Protein AF-A0A921U8X2-F1 (afdb_monomer_lite)

Radius of gyration: 17.49 Å; chains: 1; bounding box: 63×29×40 Å

Structure (mmCIF, N/CA/C/O backbone):
data_AF-A0A921U8X2-F1
#
_entry.id   AF-A0A921U8X2-F1
#
loop_
_atom_site.group_PDB
_atom_site.id
_atom_site.type_symbol
_atom_site.label_atom_id
_atom_site.label_alt_id
_atom_site.label_comp_id
_atom_site.label_asym_id
_atom_site.label_entity_id
_atom_site.label_seq_id
_atom_site.pdbx_PDB_ins_code
_atom_site.Cartn_x
_atom_site.Cartn_y
_atom_site.Cartn_z
_atom_site.occupancy
_atom_site.B_iso_or_equiv
_atom_site.auth_seq_id
_atom_site.auth_comp_id
_atom_site.auth_asym_id
_atom_site.auth_atom_id
_atom_site.pdbx_PDB_model_num
ATOM 1 N N . MET A 1 1 ? 30.077 11.855 28.465 1.00 39.31 1 MET A N 1
ATOM 2 C CA . MET A 1 1 ? 29.456 12.656 27.390 1.00 39.31 1 MET A CA 1
ATOM 3 C C . MET A 1 1 ? 28.367 11.791 26.770 1.00 39.31 1 MET A C 1
ATOM 5 O O . MET A 1 1 ? 28.690 10.816 26.107 1.00 39.31 1 MET A O 1
ATOM 9 N N . ALA A 1 2 ? 27.105 12.034 27.126 1.00 44.97 2 ALA A N 1
ATOM 10 C CA . ALA A 1 2 ? 25.968 11.259 26.633 1.00 44.97 2 ALA A CA 1
ATOM 11 C C . ALA A 1 2 ? 25.593 11.758 25.230 1.00 44.97 2 ALA A C 1
ATOM 13 O O . ALA A 1 2 ? 25.266 12.931 25.066 1.00 44.97 2 ALA A O 1
ATOM 14 N N . GLY A 1 3 ? 25.687 10.882 24.230 1.00 37.72 3 GLY A N 1
ATOM 15 C CA . GLY A 1 3 ? 25.274 11.144 22.854 1.00 37.72 3 GLY A CA 1
ATOM 16 C C . GLY A 1 3 ? 23.968 10.417 22.557 1.00 37.72 3 GLY A C 1
ATOM 17 O O . GLY A 1 3 ? 23.967 9.205 22.393 1.00 37.72 3 GLY A O 1
ATOM 18 N N . ALA A 1 4 ? 22.885 11.190 22.577 1.00 42.41 4 ALA A N 1
ATOM 19 C CA . ALA A 1 4 ? 21.515 10.927 22.136 1.00 42.41 4 ALA A CA 1
ATOM 20 C C . ALA A 1 4 ? 21.210 9.567 21.469 1.00 42.41 4 ALA A C 1
ATOM 22 O O . ALA A 1 4 ? 21.610 9.296 20.338 1.00 42.41 4 ALA A O 1
ATOM 23 N N . ALA A 1 5 ? 20.361 8.777 22.132 1.00 49.53 5 ALA A N 1
ATOM 24 C CA . ALA A 1 5 ? 19.580 7.725 21.497 1.00 49.53 5 ALA A CA 1
ATOM 25 C C . ALA A 1 5 ? 18.562 8.359 20.533 1.00 49.53 5 ALA A C 1
ATOM 27 O O . ALA A 1 5 ? 17.576 8.961 20.963 1.00 49.53 5 ALA A O 1
ATOM 28 N N . ALA A 1 6 ? 18.796 8.228 19.229 1.00 46.22 6 ALA A N 1
ATOM 29 C CA . ALA A 1 6 ? 17.749 8.432 18.238 1.00 46.22 6 ALA A CA 1
ATOM 30 C C . ALA A 1 6 ? 16.766 7.253 18.336 1.00 46.22 6 ALA A C 1
ATOM 32 O O . ALA A 1 6 ? 17.160 6.095 18.210 1.00 46.22 6 ALA A O 1
ATOM 33 N N . SER A 1 7 ? 15.492 7.533 18.609 1.00 41.56 7 SER A N 1
ATOM 34 C CA . SER A 1 7 ? 14.434 6.514 18.619 1.00 41.56 7 SER A CA 1
ATOM 35 C C . SER A 1 7 ? 14.292 5.885 17.217 1.00 41.56 7 SER A C 1
ATOM 37 O O . SER A 1 7 ? 14.153 6.644 16.258 1.00 41.56 7 SER A O 1
ATOM 39 N N . PRO A 1 8 ? 14.279 4.546 17.048 1.00 45.31 8 PRO A N 1
ATOM 40 C CA . PRO A 1 8 ? 14.355 3.884 15.734 1.00 45.31 8 PRO A CA 1
ATOM 41 C C . PRO A 1 8 ? 13.023 3.849 14.948 1.00 45.31 8 PRO A C 1
ATOM 43 O O . PRO A 1 8 ? 12.811 2.989 14.100 1.00 45.31 8 PRO A O 1
ATOM 46 N N . VAL A 1 9 ? 12.093 4.776 15.192 1.00 51.06 9 VAL A N 1
ATOM 47 C CA . VAL A 1 9 ? 10.708 4.743 14.662 1.00 51.06 9 VAL A CA 1
ATOM 48 C C . VAL A 1 9 ? 10.609 5.356 13.250 1.00 51.06 9 VAL A C 1
ATOM 50 O O . VAL A 1 9 ? 9.725 6.149 12.943 1.00 51.06 9 VAL A O 1
ATOM 53 N N . GLY A 1 10 ? 11.545 5.025 12.365 1.00 50.34 10 GLY A N 1
ATOM 54 C CA . GLY A 1 10 ? 11.510 5.446 10.965 1.00 50.34 10 GLY A CA 1
ATOM 55 C C . GLY A 1 10 ? 12.415 4.554 10.134 1.00 50.34 10 GLY A C 1
ATOM 56 O O . GLY A 1 10 ? 13.632 4.638 10.270 1.00 50.34 10 GLY A O 1
ATOM 57 N N . GLY A 1 11 ? 11.822 3.678 9.319 1.00 59.47 11 GLY A N 1
ATOM 58 C CA . GLY A 1 11 ? 12.550 2.699 8.504 1.00 59.47 11 GLY A CA 1
ATOM 59 C C . GLY A 1 11 ? 12.115 1.244 8.702 1.00 59.47 11 GLY A C 1
ATOM 60 O O . GLY A 1 11 ? 12.676 0.358 8.064 1.00 59.47 11 GLY A O 1
ATOM 61 N N . HIS A 1 12 ? 11.143 0.955 9.573 1.00 84.56 12 HIS A N 1
ATOM 62 C CA . HIS A 1 12 ? 10.716 -0.428 9.808 1.00 84.56 12 HIS A CA 1
ATOM 63 C C . HIS A 1 12 ? 9.853 -0.981 8.669 1.00 84.56 12 HIS A C 1
ATOM 65 O O . HIS A 1 12 ? 9.966 -2.166 8.349 1.00 84.56 12 HIS A O 1
ATOM 71 N N . VAL A 1 13 ? 9.008 -0.153 8.048 1.00 94.94 13 VAL A N 1
ATOM 72 C CA . VAL A 1 13 ? 8.057 -0.627 7.032 1.00 94.94 13 VAL A CA 1
ATOM 73 C C . VAL A 1 13 ? 8.761 -0.834 5.695 1.00 94.94 13 VAL A C 1
ATOM 75 O O . VAL A 1 13 ? 8.585 -1.880 5.070 1.00 94.94 13 VAL A O 1
ATOM 78 N N . VAL A 1 14 ? 9.604 0.114 5.274 1.00 96.31 14 VAL A N 1
ATOM 79 C CA . VAL A 1 14 ? 10.366 0.008 4.020 1.00 96.31 14 VAL A CA 1
ATOM 80 C C . VAL A 1 14 ? 11.316 -1.189 4.053 1.00 96.31 14 VAL A C 1
ATOM 82 O O . VAL A 1 14 ? 11.352 -1.968 3.099 1.00 96.31 14 VAL A O 1
ATOM 85 N N . GLU A 1 15 ? 12.067 -1.374 5.140 1.00 95.44 15 GLU A N 1
ATOM 86 C CA . GLU A 1 15 ? 13.006 -2.497 5.252 1.00 95.44 15 GLU A CA 1
ATOM 87 C C . GLU A 1 15 ? 12.280 -3.846 5.303 1.00 95.44 15 GLU A C 1
ATOM 89 O O . GLU A 1 15 ? 12.663 -4.784 4.599 1.00 95.44 15 GLU A O 1
ATOM 94 N N . ARG A 1 16 ? 11.168 -3.945 6.046 1.00 95.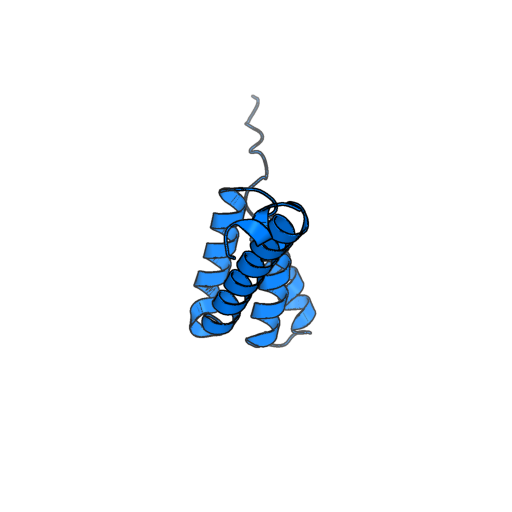56 16 ARG A N 1
ATOM 95 C CA . ARG A 1 16 ? 10.337 -5.158 6.048 1.00 95.56 16 ARG A CA 1
ATOM 96 C C . ARG A 1 16 ? 9.769 -5.457 4.662 1.00 95.56 16 ARG A C 1
ATOM 98 O O . ARG A 1 16 ? 9.799 -6.614 4.243 1.00 95.56 16 ARG A O 1
ATOM 105 N N . PHE A 1 17 ? 9.275 -4.442 3.954 1.00 97.12 17 PHE A N 1
ATOM 106 C CA . PHE A 1 17 ? 8.781 -4.589 2.587 1.00 97.12 17 PHE A CA 1
ATOM 107 C C . PHE A 1 17 ? 9.877 -5.152 1.670 1.00 97.12 17 PHE A C 1
ATOM 109 O O . PHE A 1 17 ? 9.652 -6.141 0.977 1.00 97.12 17 PHE A O 1
ATOM 116 N N . ARG A 1 18 ? 11.093 -4.590 1.720 1.00 95.69 18 ARG A N 1
ATOM 117 C CA . ARG A 1 18 ? 12.240 -5.062 0.923 1.00 95.69 18 ARG A CA 1
ATOM 118 C C . ARG A 1 18 ? 12.626 -6.505 1.242 1.00 95.69 18 ARG A C 1
ATOM 120 O O . ARG A 1 18 ? 12.916 -7.263 0.316 1.00 95.69 18 ARG A O 1
ATOM 127 N N . SER A 1 19 ? 12.621 -6.886 2.521 1.00 95.38 19 SER A N 1
ATOM 128 C CA . SER A 1 19 ? 12.903 -8.262 2.953 1.00 95.38 19 SER A CA 1
ATOM 129 C C . SER A 1 19 ? 11.893 -9.240 2.357 1.00 95.38 19 SER A C 1
ATOM 131 O O . SER A 1 19 ? 12.279 -10.171 1.654 1.00 95.38 19 SER A O 1
ATOM 133 N N . ARG A 1 20 ? 10.594 -8.973 2.542 1.00 96.00 20 ARG A N 1
ATOM 134 C CA . ARG A 1 20 ? 9.516 -9.836 2.036 1.00 96.00 20 ARG A CA 1
ATOM 135 C C . ARG A 1 20 ? 9.491 -9.915 0.516 1.00 96.00 20 ARG A C 1
ATOM 137 O O . ARG A 1 20 ? 9.307 -10.990 -0.039 1.00 96.00 20 ARG A O 1
ATOM 144 N N . LEU A 1 21 ? 9.722 -8.798 -0.170 1.00 96.50 21 LEU A N 1
ATOM 145 C CA . LEU A 1 21 ? 9.747 -8.781 -1.630 1.00 96.50 21 LEU A CA 1
ATOM 146 C C . LEU A 1 21 ? 10.900 -9.628 -2.188 1.00 96.50 21 LEU A C 1
ATOM 148 O O . LEU A 1 21 ? 10.724 -10.324 -3.185 1.00 96.50 21 LEU A O 1
ATOM 152 N N . ARG A 1 22 ? 12.065 -9.608 -1.527 1.00 94.00 22 ARG A N 1
ATOM 153 C CA . ARG A 1 22 ? 13.211 -10.456 -1.883 1.00 94.00 22 ARG A CA 1
ATOM 154 C C . ARG A 1 22 ? 12.919 -11.936 -1.636 1.00 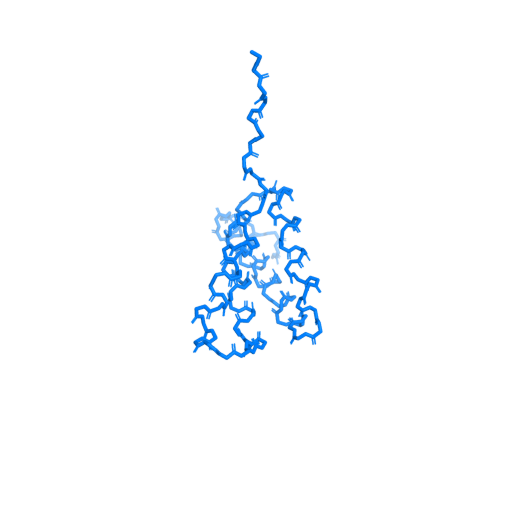94.00 22 ARG A C 1
ATOM 156 O O . ARG A 1 22 ? 13.285 -12.764 -2.466 1.00 94.00 22 ARG A O 1
ATOM 163 N N . GLU A 1 23 ? 12.270 -12.256 -0.518 1.00 93.50 23 GLU A N 1
ATOM 164 C CA . GLU A 1 23 ? 11.832 -13.618 -0.194 1.00 93.50 23 GLU A CA 1
ATOM 165 C C . GLU A 1 23 ? 10.840 -14.145 -1.240 1.00 93.50 23 GLU A C 1
ATOM 167 O O . GLU A 1 23 ? 11.022 -15.245 -1.757 1.00 93.50 23 GLU A O 1
ATOM 172 N N . GLU A 1 24 ? 9.847 -13.339 -1.628 1.00 91.50 24 GLU A N 1
ATOM 173 C CA . GLU A 1 24 ? 8.878 -13.711 -2.664 1.00 91.50 24 GLU A CA 1
ATOM 174 C C . GLU A 1 24 ? 9.497 -13.885 -4.049 1.00 91.50 24 GLU A C 1
ATOM 176 O O . GLU A 1 24 ? 9.045 -14.731 -4.820 1.00 91.50 24 GLU A O 1
ATOM 181 N N . ALA A 1 25 ? 10.509 -13.085 -4.384 1.00 90.19 25 ALA A N 1
ATOM 182 C CA . ALA A 1 25 ? 11.153 -13.157 -5.685 1.00 90.19 25 ALA A CA 1
ATOM 183 C C . ALA A 1 25 ? 12.043 -14.402 -5.846 1.00 90.19 25 ALA A C 1
ATOM 185 O O . ALA A 1 25 ? 12.431 -14.729 -6.967 1.00 90.19 25 ALA A O 1
ATOM 186 N N . GLY A 1 26 ? 12.395 -15.091 -4.751 1.00 85.12 26 GLY A N 1
ATOM 187 C CA . GLY A 1 26 ? 13.170 -16.335 -4.800 1.00 85.12 26 GLY A CA 1
ATOM 188 C C . GLY A 1 26 ? 14.533 -16.202 -5.495 1.00 85.12 26 GLY A C 1
ATOM 189 O O . GLY A 1 26 ? 15.027 -17.174 -6.059 1.00 85.12 26 GLY A O 1
ATOM 190 N N . GLY A 1 27 ? 15.125 -15.001 -5.495 1.00 78.81 27 GLY A N 1
ATOM 191 C CA . GLY A 1 27 ? 16.386 -14.693 -6.184 1.00 78.81 27 GLY A CA 1
ATOM 192 C C . GLY A 1 27 ? 16.246 -14.113 -7.600 1.00 78.81 27 GLY A C 1
ATOM 193 O O . GLY A 1 27 ? 17.265 -13.789 -8.205 1.00 78.81 27 GLY A O 1
ATOM 194 N N . GLY A 1 28 ? 15.024 -13.958 -8.119 1.00 87.00 28 GLY A N 1
ATOM 195 C CA . GLY A 1 28 ? 14.737 -13.215 -9.351 1.00 87.00 28 GLY A CA 1
ATOM 196 C C . GLY A 1 28 ? 14.365 -11.747 -9.111 1.00 87.00 28 GLY A C 1
ATOM 197 O O . GLY A 1 28 ? 14.358 -11.266 -7.979 1.00 87.00 28 GLY A O 1
ATOM 198 N N . GLU A 1 29 ? 14.014 -11.040 -10.189 1.00 87.88 29 GLU A N 1
ATOM 199 C CA . GLU A 1 29 ? 13.405 -9.709 -10.095 1.00 87.88 29 GLU A CA 1
ATOM 200 C C . GLU A 1 29 ? 11.917 -9.840 -9.716 1.00 87.88 29 GLU A C 1
ATOM 202 O O . GLU A 1 29 ? 11.180 -10.591 -10.368 1.00 87.88 29 GLU A O 1
ATOM 207 N N . PRO A 1 30 ? 11.437 -9.130 -8.681 1.00 90.75 30 PRO A N 1
ATOM 208 C CA . PRO A 1 30 ? 10.044 -9.203 -8.266 1.00 90.75 30 PRO A CA 1
ATOM 209 C C . PRO A 1 30 ? 9.114 -8.614 -9.332 1.00 90.75 30 PRO A C 1
ATOM 211 O O . PRO A 1 30 ? 9.249 -7.464 -9.747 1.00 90.75 30 PRO A O 1
ATOM 214 N N . GLY A 1 31 ? 8.111 -9.391 -9.741 1.00 96.06 31 GLY A N 1
ATOM 215 C CA . GLY A 1 31 ? 7.052 -8.912 -10.627 1.00 96.06 31 GLY A CA 1
ATOM 216 C C . GLY A 1 31 ? 6.064 -7.972 -9.924 1.00 96.06 31 GLY A C 1
ATOM 217 O O . GLY A 1 31 ? 5.971 -7.931 -8.696 1.00 96.06 31 GLY A O 1
ATOM 218 N N . ALA A 1 32 ? 5.247 -7.264 -10.710 1.00 97.06 32 ALA A N 1
ATOM 219 C CA . ALA A 1 32 ? 4.240 -6.330 -10.197 1.00 97.06 32 ALA A CA 1
ATOM 220 C C . ALA A 1 32 ? 3.278 -6.965 -9.174 1.00 97.06 32 ALA A C 1
ATOM 222 O O . ALA A 1 32 ? 2.947 -6.343 -8.169 1.00 97.06 32 ALA A O 1
ATOM 223 N N . ALA A 1 33 ? 2.865 -8.218 -9.387 1.00 97.06 33 ALA A N 1
ATOM 224 C CA . ALA A 1 33 ? 1.973 -8.925 -8.466 1.00 97.06 33 ALA A CA 1
ATOM 225 C C . ALA A 1 33 ? 2.597 -9.141 -7.074 1.00 97.06 33 ALA A C 1
ATOM 227 O O . ALA A 1 33 ? 1.906 -8.984 -6.068 1.00 97.06 33 ALA A O 1
ATOM 228 N N . ALA A 1 34 ? 3.900 -9.444 -7.014 1.00 97.62 34 ALA A N 1
ATOM 229 C CA . ALA A 1 34 ? 4.633 -9.592 -5.757 1.00 97.62 34 ALA A CA 1
ATOM 230 C C . ALA A 1 34 ? 4.699 -8.251 -5.012 1.00 97.62 34 ALA A C 1
ATOM 232 O O . ALA A 1 34 ? 4.333 -8.161 -3.843 1.00 97.62 34 ALA A O 1
ATOM 233 N N . VAL A 1 35 ? 5.037 -7.171 -5.727 1.00 98.25 35 VAL A N 1
ATOM 234 C CA . VAL A 1 35 ? 5.033 -5.808 -5.169 1.00 98.25 35 VAL A CA 1
ATOM 235 C C . VAL A 1 35 ? 3.678 -5.457 -4.558 1.00 98.25 35 VAL A C 1
ATOM 237 O O . VAL A 1 35 ? 3.626 -4.987 -3.424 1.00 98.25 35 VAL A O 1
ATOM 240 N N . VAL A 1 36 ? 2.581 -5.697 -5.281 1.00 98.56 36 VAL A N 1
ATOM 241 C CA . VAL A 1 36 ? 1.226 -5.373 -4.805 1.00 98.56 36 VAL A CA 1
ATOM 242 C C . VAL A 1 36 ? 0.860 -6.193 -3.569 1.00 98.56 36 VAL A C 1
ATOM 244 O O . VAL A 1 36 ? 0.312 -5.635 -2.620 1.00 98.56 36 VAL A O 1
ATOM 247 N N . ARG A 1 37 ? 1.189 -7.490 -3.542 1.00 98.06 37 ARG A N 1
ATOM 248 C CA . ARG A 1 37 ? 0.915 -8.367 -2.395 1.00 98.06 37 ARG A CA 1
ATOM 249 C C . ARG A 1 37 ? 1.667 -7.909 -1.145 1.00 98.06 37 ARG A C 1
ATOM 251 O O . ARG A 1 37 ? 1.035 -7.675 -0.118 1.00 98.06 37 ARG A O 1
ATOM 258 N N . VAL A 1 38 ? 2.977 -7.689 -1.246 1.00 98.25 38 VAL A N 1
ATOM 259 C CA . VAL A 1 38 ? 3.789 -7.225 -0.108 1.00 98.25 38 VAL A CA 1
ATOM 260 C C . VAL A 1 38 ? 3.378 -5.812 0.329 1.00 98.25 38 VAL A C 1
ATOM 262 O O . VAL A 1 38 ? 3.333 -5.517 1.524 1.00 98.25 38 VAL A O 1
ATOM 265 N N . TYR A 1 39 ? 3.002 -4.935 -0.610 1.00 98.50 39 TYR A N 1
ATOM 266 C CA . TYR A 1 39 ? 2.486 -3.601 -0.290 1.00 98.50 39 TYR A CA 1
ATOM 267 C C . TYR A 1 39 ? 1.153 -3.672 0.466 1.00 98.50 39 TYR A C 1
ATOM 269 O O . TYR A 1 39 ? 0.955 -2.949 1.442 1.00 98.50 39 TYR A O 1
ATOM 277 N N . ALA A 1 40 ? 0.250 -4.568 0.059 1.00 98.19 40 ALA A N 1
ATOM 278 C CA . ALA A 1 40 ? -1.015 -4.793 0.751 1.00 98.19 40 ALA A CA 1
ATOM 279 C C . ALA A 1 40 ? -0.800 -5.288 2.189 1.00 98.19 40 ALA A C 1
ATOM 281 O O . ALA A 1 40 ? -1.556 -4.909 3.080 1.00 98.19 40 ALA A O 1
ATOM 282 N N . GLU A 1 41 ? 0.244 -6.077 2.451 1.00 96.88 41 GLU A N 1
ATOM 283 C CA . GLU A 1 41 ? 0.617 -6.454 3.816 1.00 96.88 41 GLU A CA 1
ATOM 284 C C . GLU A 1 41 ? 1.151 -5.269 4.625 1.00 96.88 41 GLU A C 1
ATOM 286 O O . GLU A 1 41 ? 0.725 -5.078 5.764 1.00 96.88 41 GLU A O 1
ATOM 291 N N . ALA A 1 42 ? 2.028 -4.448 4.038 1.00 96.88 42 ALA A N 1
ATOM 292 C CA . ALA A 1 42 ? 2.541 -3.235 4.674 1.00 96.88 42 ALA A CA 1
ATOM 293 C C . ALA A 1 42 ? 1.410 -2.241 5.007 1.00 96.88 42 ALA A C 1
ATOM 295 O O . ALA A 1 42 ? 1.393 -1.649 6.085 1.00 96.88 42 ALA A O 1
ATOM 296 N N . LEU A 1 43 ? 0.403 -2.116 4.133 1.00 97.19 43 LEU A N 1
ATOM 297 C CA . LEU A 1 43 ? -0.800 -1.310 4.376 1.00 97.19 43 LEU A CA 1
ATOM 298 C C . LEU A 1 43 ? -1.558 -1.729 5.644 1.00 97.19 43 LEU A C 1
ATOM 300 O O . LEU A 1 43 ? -2.198 -0.889 6.278 1.00 97.19 43 LEU A O 1
ATOM 304 N N . ARG A 1 44 ? -1.500 -3.008 6.043 1.00 94.31 44 ARG A N 1
ATOM 305 C CA . ARG A 1 44 ? -2.186 -3.493 7.255 1.00 94.31 44 ARG A CA 1
ATOM 306 C C . ARG A 1 44 ? -1.558 -2.953 8.536 1.00 94.31 44 ARG A C 1
ATOM 308 O O . ARG A 1 44 ? -2.243 -2.937 9.556 1.00 94.31 44 ARG A O 1
ATOM 315 N N . GLU A 1 45 ? -0.306 -2.496 8.483 1.00 92.69 45 GLU A N 1
ATOM 316 C CA . GLU A 1 45 ? 0.381 -1.855 9.610 1.00 92.69 45 GLU A CA 1
ATOM 317 C C . GLU A 1 45 ? -0.189 -0.456 9.908 1.00 92.69 45 GLU A C 1
ATOM 319 O O . GLU A 1 45 ? -0.082 0.033 11.033 1.00 92.69 45 GLU A O 1
ATOM 324 N N . LEU A 1 46 ? -0.868 0.170 8.937 1.00 94.44 46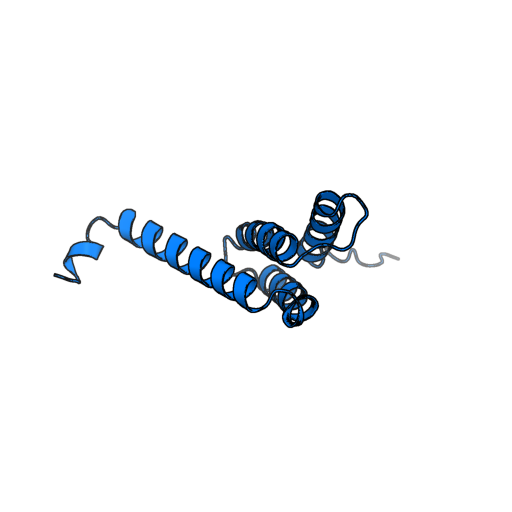 LEU A N 1
ATOM 325 C CA . LEU A 1 46 ? -1.571 1.437 9.124 1.00 94.44 46 LEU A CA 1
ATOM 326 C C . LEU A 1 46 ? -2.930 1.207 9.810 1.00 94.44 46 LEU A C 1
ATOM 328 O O . LEU A 1 46 ? -3.985 1.182 9.175 1.00 94.44 46 LEU A O 1
ATOM 332 N N . THR A 1 47 ? -2.901 1.005 11.127 1.00 91.12 47 THR A N 1
ATOM 333 C CA . THR A 1 47 ? -4.100 0.805 11.969 1.00 91.12 47 THR A CA 1
ATOM 334 C C . THR A 1 47 ? -4.635 2.099 12.583 1.00 91.12 47 THR A C 1
ATOM 336 O O . THR A 1 47 ? -5.801 2.175 12.962 1.00 91.12 47 THR A O 1
ATOM 339 N N . PHE A 1 48 ? -3.798 3.130 12.650 1.00 91.44 48 PHE A N 1
ATOM 340 C CA . PHE A 1 48 ? -4.138 4.489 13.062 1.00 91.44 48 PHE A CA 1
ATOM 341 C C . PHE A 1 48 ? -3.441 5.486 12.131 1.00 91.44 48 PHE A C 1
ATOM 343 O O . PHE A 1 48 ? -2.608 5.104 11.309 1.00 91.44 48 PHE A O 1
ATOM 350 N N . ASN A 1 49 ? -3.758 6.776 12.254 1.00 92.81 49 ASN A N 1
ATOM 351 C CA . ASN A 1 49 ? -3.101 7.832 11.481 1.00 92.81 49 ASN A CA 1
ATOM 352 C C . ASN A 1 49 ? -1.639 8.014 11.938 1.00 92.81 49 ASN A C 1
ATOM 354 O O . ASN A 1 49 ? -1.315 8.877 12.754 1.00 92.81 49 ASN A O 1
ATOM 358 N N . CYS A 1 50 ? -0.762 7.148 11.438 1.00 94.12 50 CYS A N 1
ATOM 359 C CA . CYS A 1 50 ? 0.654 7.123 11.755 1.00 94.12 50 CYS A CA 1
ATOM 360 C C . CYS A 1 50 ? 1.440 7.797 10.628 1.00 94.12 50 CYS A C 1
ATOM 362 O O . CYS A 1 50 ? 1.751 7.165 9.618 1.00 94.12 50 CYS A O 1
ATOM 364 N N . LYS A 1 51 ? 1.776 9.083 10.798 1.00 94.19 51 LYS A N 1
ATOM 365 C CA . LYS A 1 51 ? 2.521 9.853 9.783 1.00 94.19 51 LYS A CA 1
ATOM 366 C C . LYS A 1 51 ? 3.801 9.145 9.300 1.00 94.19 51 LYS A C 1
ATOM 368 O O . LYS A 1 51 ? 3.980 9.096 8.088 1.00 94.19 51 LYS A O 1
ATOM 373 N N . PRO A 1 52 ? 4.652 8.557 10.170 1.00 93.69 52 PRO A N 1
ATOM 374 C CA . PRO A 1 52 ? 5.825 7.808 9.713 1.00 93.69 52 PRO A CA 1
ATOM 375 C C . PRO A 1 52 ? 5.479 6.633 8.790 1.00 93.69 52 PRO A C 1
ATOM 377 O O . PRO A 1 52 ? 6.078 6.505 7.728 1.00 93.69 52 PRO A O 1
ATOM 380 N N . VAL A 1 53 ? 4.466 5.831 9.135 1.00 94.88 53 VAL A N 1
ATOM 381 C CA . VAL A 1 53 ? 4.027 4.692 8.308 1.00 94.88 53 VAL A CA 1
ATOM 382 C C . VAL A 1 53 ? 3.450 5.173 6.977 1.00 94.88 53 VAL A C 1
ATOM 384 O O . VAL A 1 53 ? 3.752 4.590 5.942 1.00 94.88 53 VAL A O 1
ATOM 387 N N . ILE A 1 54 ? 2.673 6.263 6.971 1.00 96.50 54 ILE A N 1
ATOM 388 C CA . ILE A 1 54 ? 2.159 6.870 5.732 1.00 96.50 54 ILE A CA 1
ATOM 389 C C . ILE A 1 54 ? 3.320 7.296 4.829 1.00 96.50 54 ILE A C 1
ATOM 391 O O . ILE A 1 54 ? 3.312 6.973 3.646 1.00 96.50 54 ILE A O 1
ATOM 395 N N . THR A 1 55 ? 4.327 7.978 5.378 1.00 96.88 55 THR A N 1
ATOM 396 C CA . THR A 1 55 ? 5.522 8.382 4.624 1.00 96.88 55 THR A CA 1
ATOM 397 C C . THR A 1 55 ? 6.275 7.176 4.061 1.00 96.88 55 THR A C 1
ATOM 399 O O . THR A 1 55 ? 6.698 7.194 2.911 1.00 96.88 55 THR A O 1
ATOM 402 N N . GLU A 1 56 ? 6.432 6.103 4.833 1.00 97.38 56 GLU A N 1
ATOM 403 C CA . GLU A 1 56 ? 7.091 4.886 4.351 1.00 97.38 56 GLU A CA 1
ATOM 404 C C . GLU A 1 56 ? 6.291 4.186 3.239 1.00 97.38 56 GLU A C 1
ATOM 406 O O . GLU A 1 56 ? 6.865 3.788 2.225 1.00 97.38 56 GLU A O 1
ATOM 411 N N . LEU A 1 57 ? 4.964 4.104 3.367 1.00 97.94 57 LEU A N 1
ATOM 412 C CA . LEU A 1 57 ? 4.086 3.572 2.321 1.00 97.94 57 LEU A CA 1
ATOM 413 C C . LEU A 1 57 ? 4.163 4.407 1.036 1.00 97.94 57 LEU A C 1
ATOM 415 O O . LEU A 1 57 ? 4.234 3.843 -0.055 1.00 97.94 57 LEU A O 1
ATOM 419 N N . THR A 1 58 ? 4.207 5.740 1.131 1.00 97.81 58 THR A N 1
ATOM 420 C CA . THR A 1 58 ? 4.329 6.594 -0.062 1.00 97.81 58 THR A CA 1
ATOM 421 C C . THR A 1 58 ? 5.708 6.499 -0.710 1.00 97.81 58 THR A C 1
ATOM 423 O O . THR A 1 58 ? 5.791 6.543 -1.938 1.00 97.81 58 THR A O 1
ATOM 426 N N . ILE A 1 59 ? 6.777 6.287 0.067 1.00 98.12 59 ILE A N 1
ATOM 427 C CA . ILE A 1 59 ? 8.108 5.964 -0.469 1.00 98.12 59 ILE A CA 1
ATOM 428 C C . ILE A 1 59 ? 8.051 4.670 -1.290 1.00 98.12 59 ILE A C 1
ATOM 430 O O . ILE A 1 59 ? 8.502 4.666 -2.437 1.00 98.12 59 ILE A O 1
ATOM 434 N N . ILE A 1 60 ? 7.465 3.595 -0.747 1.00 98.00 60 ILE A N 1
ATOM 435 C CA . ILE A 1 60 ? 7.332 2.310 -1.458 1.00 98.00 60 ILE A CA 1
ATOM 436 C C . ILE A 1 60 ? 6.508 2.495 -2.739 1.00 98.00 60 ILE A C 1
ATOM 438 O O . ILE A 1 60 ? 6.926 2.073 -3.818 1.00 98.00 60 ILE A O 1
ATOM 442 N N . ALA A 1 61 ? 5.362 3.174 -2.647 1.00 98.38 61 ALA A N 1
ATOM 443 C CA . ALA A 1 61 ? 4.500 3.430 -3.796 1.00 98.38 61 ALA A CA 1
ATOM 444 C C . ALA A 1 61 ? 5.223 4.217 -4.901 1.00 98.38 61 ALA A C 1
ATOM 446 O O . ALA A 1 61 ? 5.118 3.865 -6.075 1.00 98.38 61 ALA A O 1
ATOM 447 N N . GLY A 1 62 ? 5.999 5.240 -4.530 1.00 98.31 62 GLY A N 1
ATOM 448 C CA . GLY A 1 62 ? 6.805 6.020 -5.467 1.00 98.31 62 GLY A CA 1
ATOM 449 C C . GLY A 1 62 ? 7.890 5.189 -6.154 1.00 98.31 62 GLY A C 1
ATOM 450 O O . GLY A 1 62 ? 8.046 5.270 -7.370 1.00 98.31 62 GLY A O 1
ATOM 451 N N . GLN A 1 63 ? 8.600 4.342 -5.401 1.00 97.75 63 GLN A N 1
ATOM 452 C CA . GLN A 1 63 ? 9.675 3.488 -5.926 1.00 97.75 63 GLN A CA 1
ATOM 453 C C . GLN A 1 63 ? 9.175 2.442 -6.931 1.00 97.75 63 GLN A C 1
ATOM 455 O O . GLN A 1 63 ? 9.902 2.089 -7.857 1.00 97.75 63 GLN A O 1
ATOM 460 N N . HIS A 1 64 ? 7.930 1.981 -6.789 1.00 97.75 64 HIS A N 1
ATOM 461 C CA . HIS A 1 64 ? 7.347 0.954 -7.654 1.00 97.75 64 HIS A CA 1
ATOM 462 C C . HIS A 1 64 ? 6.247 1.470 -8.591 1.00 97.75 64 HIS A C 1
ATOM 464 O O . HIS A 1 64 ? 5.554 0.667 -9.218 1.00 97.75 64 HIS A O 1
ATOM 470 N N . ALA A 1 65 ? 6.093 2.788 -8.740 1.00 97.25 65 ALA A N 1
ATOM 471 C CA . ALA A 1 65 ? 5.030 3.375 -9.552 1.00 97.25 65 ALA A CA 1
ATOM 472 C C . ALA A 1 65 ? 5.059 2.880 -11.011 1.00 97.25 65 ALA A C 1
ATOM 474 O O . ALA A 1 65 ? 4.027 2.487 -11.552 1.00 97.25 65 ALA A O 1
ATOM 475 N N . ALA A 1 66 ? 6.244 2.812 -11.626 1.00 97.69 66 ALA A N 1
ATOM 476 C CA . ALA A 1 66 ? 6.395 2.350 -13.009 1.00 97.69 66 ALA A CA 1
ATOM 477 C C . ALA A 1 66 ? 5.994 0.875 -13.212 1.00 97.69 66 ALA A C 1
ATOM 479 O O . ALA A 1 66 ? 5.566 0.501 -14.299 1.00 97.69 66 ALA A O 1
ATOM 480 N N . LEU A 1 67 ? 6.123 0.046 -12.171 1.00 96.88 67 LEU A N 1
ATOM 481 C CA . LEU A 1 67 ? 5.866 -1.392 -12.238 1.00 96.88 67 LEU A CA 1
ATOM 482 C C . LEU A 1 67 ? 4.442 -1.757 -11.791 1.00 96.88 67 LEU A C 1
ATOM 484 O O . LEU A 1 67 ? 3.836 -2.666 -12.351 1.00 96.88 67 LEU A O 1
ATOM 488 N N . ALA A 1 68 ? 3.918 -1.083 -10.764 1.00 97.88 68 ALA A N 1
ATOM 489 C CA . ALA A 1 68 ? 2.767 -1.561 -9.999 1.00 97.88 68 ALA A CA 1
ATOM 490 C C . ALA A 1 68 ? 1.777 -0.465 -9.557 1.00 97.88 68 ALA A C 1
ATOM 492 O O . ALA A 1 68 ? 0.908 -0.750 -8.732 1.00 97.88 68 ALA A O 1
ATOM 493 N N . ALA A 1 69 ? 1.849 0.766 -10.090 1.00 98.19 69 ALA A N 1
ATOM 494 C CA . ALA A 1 69 ? 1.012 1.886 -9.628 1.00 98.19 69 ALA A CA 1
ATOM 495 C C . ALA A 1 69 ? -0.485 1.551 -9.534 1.00 98.19 69 ALA A C 1
ATOM 497 O O . ALA A 1 69 ? -1.117 1.854 -8.523 1.00 98.19 69 ALA A O 1
ATOM 498 N N . ARG A 1 70 ? -1.055 0.902 -10.561 1.00 98.44 70 ARG A N 1
ATOM 499 C CA . ARG A 1 70 ? -2.485 0.565 -10.570 1.00 98.44 70 ARG A CA 1
ATOM 500 C C . ARG A 1 70 ? -2.851 -0.413 -9.454 1.00 98.44 70 ARG A C 1
ATOM 502 O O . ARG A 1 70 ? -3.776 -0.140 -8.703 1.00 98.44 70 ARG A O 1
ATOM 509 N N . GLY A 1 71 ? -2.096 -1.500 -9.308 1.00 98.62 71 GLY A N 1
ATOM 510 C CA . GLY A 1 71 ? -2.362 -2.491 -8.264 1.00 98.62 71 GLY A CA 1
ATOM 511 C C . GLY A 1 71 ? -2.143 -1.941 -6.852 1.00 98.62 71 GLY A C 1
ATOM 512 O O . GLY A 1 71 ? -2.890 -2.278 -5.940 1.00 98.62 71 GLY A O 1
ATOM 513 N N . ILE A 1 72 ? -1.174 -1.038 -6.675 1.00 98.75 72 ILE A N 1
ATOM 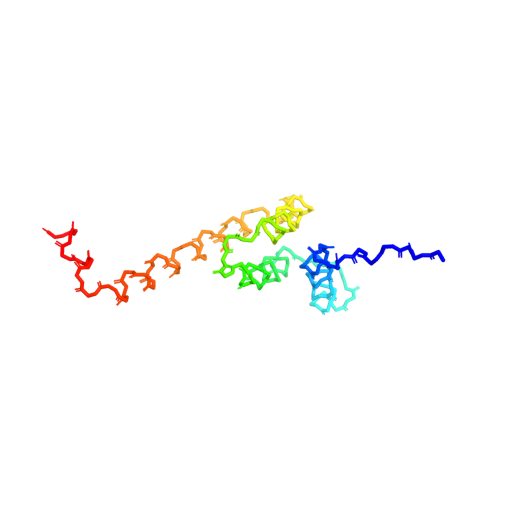514 C CA . ILE A 1 72 ? -0.956 -0.316 -5.415 1.00 98.75 72 ILE A CA 1
ATOM 515 C C . ILE A 1 72 ? -2.165 0.570 -5.084 1.00 98.75 72 ILE A C 1
ATOM 517 O O . ILE A 1 72 ? -2.656 0.537 -3.957 1.00 98.75 72 ILE A O 1
ATOM 521 N N . ALA A 1 73 ? -2.676 1.327 -6.060 1.00 98.69 73 ALA A N 1
ATOM 522 C CA . ALA A 1 73 ? -3.867 2.153 -5.875 1.00 98.69 73 ALA A CA 1
ATOM 523 C C . ALA A 1 73 ? -5.104 1.301 -5.547 1.00 98.69 73 ALA A C 1
ATOM 525 O O . ALA A 1 73 ? -5.826 1.613 -4.601 1.00 98.69 73 ALA A O 1
ATOM 526 N N .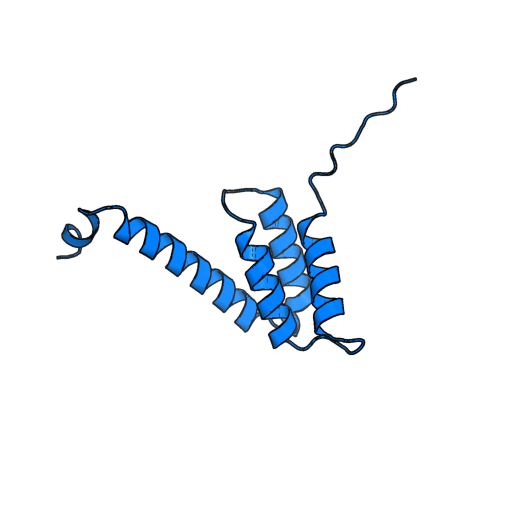 ASP A 1 74 ? -5.309 0.197 -6.268 1.00 98.69 74 ASP A N 1
ATOM 527 C CA . ASP A 1 74 ? -6.420 -0.724 -6.021 1.00 98.69 74 ASP A CA 1
ATOM 528 C C . ASP A 1 74 ? -6.332 -1.335 -4.604 1.00 98.69 74 ASP A C 1
ATOM 530 O O . ASP A 1 74 ? -7.346 -1.413 -3.911 1.00 98.69 74 ASP A O 1
ATOM 534 N N . ALA A 1 75 ? -5.130 -1.676 -4.117 1.00 98.50 75 ALA A N 1
ATOM 535 C CA . ALA A 1 75 ? -4.917 -2.168 -2.751 1.00 98.50 75 ALA A CA 1
ATOM 536 C C . ALA A 1 75 ? -5.251 -1.118 -1.674 1.00 98.50 75 ALA A C 1
ATOM 538 O O . ALA A 1 75 ? -5.869 -1.447 -0.658 1.00 98.50 75 ALA A O 1
ATOM 539 N N . VAL A 1 76 ? -4.893 0.154 -1.896 1.00 98.31 76 VAL A N 1
ATOM 540 C CA . VAL A 1 76 ? -5.288 1.260 -1.004 1.00 98.31 76 VAL A CA 1
ATOM 541 C C . VAL A 1 76 ? -6.808 1.418 -0.992 1.00 98.31 76 VAL A C 1
ATOM 543 O O . VAL A 1 76 ? -7.409 1.473 0.081 1.00 98.31 76 VAL A O 1
ATOM 546 N N . CYS A 1 77 ? -7.444 1.454 -2.165 1.00 98.38 77 CYS A N 1
ATOM 547 C CA . CYS A 1 77 ? -8.894 1.599 -2.288 1.00 98.38 77 CYS A CA 1
ATOM 548 C C . CYS A 1 77 ? -9.648 0.443 -1.619 1.00 98.38 77 CYS A C 1
ATOM 550 O O . CYS A 1 77 ? -10.597 0.685 -0.873 1.00 98.38 77 CYS A O 1
ATOM 552 N N . ALA A 1 78 ? -9.200 -0.798 -1.827 1.00 97.44 78 ALA A N 1
ATOM 553 C CA . ALA A 1 78 ? -9.762 -1.972 -1.169 1.00 97.44 78 ALA A CA 1
ATOM 554 C C . ALA A 1 78 ? -9.674 -1.850 0.358 1.00 97.44 78 ALA A C 1
ATOM 556 O O . ALA A 1 78 ? -10.670 -2.048 1.051 1.00 97.44 78 ALA A O 1
ATOM 557 N N . ARG A 1 79 ? -8.522 -1.419 0.888 1.00 95.50 79 ARG A N 1
ATOM 558 C CA . ARG A 1 79 ? -8.341 -1.209 2.329 1.00 95.50 79 ARG A CA 1
ATOM 559 C C . ARG A 1 79 ? -9.270 -0.131 2.894 1.00 95.50 79 ARG A C 1
ATOM 561 O O . ARG A 1 79 ? -9.802 -0.302 3.987 1.00 95.50 79 ARG A O 1
ATOM 568 N N . VAL A 1 80 ? -9.480 0.969 2.169 1.00 95.56 80 VAL A N 1
ATOM 569 C CA . VAL A 1 80 ? -10.437 2.016 2.569 1.00 95.56 80 VAL A CA 1
ATOM 570 C C . VAL A 1 80 ? -11.858 1.455 2.604 1.00 95.56 80 VAL A C 1
ATOM 572 O O . VAL A 1 80 ? -12.556 1.639 3.599 1.00 95.56 80 VAL A O 1
ATOM 575 N N . ALA A 1 81 ? -12.269 0.731 1.560 1.00 94.62 81 ALA A N 1
ATOM 576 C CA . ALA A 1 81 ? -13.588 0.111 1.498 1.00 94.62 81 ALA A CA 1
ATOM 577 C C . ALA A 1 81 ? -13.811 -0.883 2.651 1.00 94.62 81 ALA A C 1
ATOM 579 O O . ALA A 1 81 ? -14.852 -0.827 3.299 1.00 94.62 81 ALA A O 1
ATOM 580 N N . GLU A 1 82 ? -12.826 -1.731 2.967 1.00 91.94 82 GLU A N 1
ATOM 581 C CA . GLU A 1 82 ? -12.877 -2.654 4.112 1.00 91.94 82 GLU A CA 1
ATOM 582 C C . GLU A 1 82 ? -13.137 -1.921 5.434 1.00 91.94 82 GLU A C 1
ATOM 584 O O . GLU A 1 82 ? -14.022 -2.308 6.195 1.00 91.94 82 GLU A O 1
ATOM 589 N N . VAL A 1 83 ? -12.391 -0.846 5.710 1.00 89.75 83 VAL A N 1
ATOM 590 C CA . VAL A 1 83 ? -12.540 -0.068 6.951 1.00 89.75 83 VAL A CA 1
ATOM 591 C C . VAL A 1 83 ? -13.915 0.598 7.023 1.00 89.75 83 VAL A C 1
ATOM 593 O O . VAL A 1 83 ? -14.547 0.578 8.079 1.00 89.75 83 VAL A O 1
ATOM 596 N N . VAL A 1 84 ? -14.402 1.151 5.910 1.00 87.69 84 VAL A N 1
ATOM 597 C CA . VAL A 1 84 ? -15.733 1.772 5.837 1.00 87.69 84 VAL A CA 1
ATOM 598 C C . VAL A 1 84 ? -16.833 0.738 6.065 1.00 87.69 84 VAL A C 1
ATOM 600 O O . VAL A 1 84 ? -17.739 0.987 6.856 1.00 87.69 84 VAL A O 1
ATOM 603 N N . LEU A 1 85 ? -16.744 -0.434 5.430 1.00 87.19 85 LEU A N 1
ATOM 604 C CA . LEU A 1 85 ? -17.719 -1.513 5.596 1.00 87.19 85 LEU A CA 1
ATOM 605 C C . LEU A 1 85 ? -17.738 -2.049 7.028 1.00 87.19 85 LEU A C 1
ATOM 607 O O . LEU A 1 85 ? -18.815 -2.249 7.583 1.00 87.19 85 LEU A O 1
ATOM 611 N N . LEU A 1 86 ? -16.569 -2.241 7.648 1.00 85.62 86 LEU A N 1
ATOM 612 C CA . LEU A 1 86 ? -16.474 -2.657 9.050 1.00 85.62 86 LEU A CA 1
ATOM 613 C C . LEU A 1 86 ? -17.082 -1.614 9.990 1.00 85.62 86 LEU A C 1
ATOM 615 O O . LEU A 1 86 ? -17.824 -1.977 10.899 1.00 85.62 86 LEU A O 1
ATOM 619 N N . LEU A 1 87 ? -16.822 -0.325 9.755 1.00 84.38 87 LEU A N 1
ATOM 620 C CA . LEU A 1 87 ? -17.443 0.753 10.523 1.00 84.38 87 LEU A CA 1
ATOM 621 C C . LEU A 1 87 ? -18.972 0.718 10.394 1.00 84.38 87 LEU A C 1
ATOM 623 O O . LEU A 1 87 ? -19.681 0.849 11.388 1.00 84.38 87 LEU A O 1
ATOM 627 N N . PHE A 1 88 ? -19.474 0.498 9.179 1.00 82.44 88 PHE A N 1
ATOM 628 C CA . PHE A 1 88 ? -20.904 0.413 8.903 1.00 82.44 88 PHE A CA 1
ATOM 629 C C . PHE A 1 88 ? -21.559 -0.814 9.547 1.00 82.44 88 PHE A C 1
ATOM 631 O O . PHE A 1 88 ? -22.642 -0.711 10.115 1.00 82.44 88 PHE A O 1
ATOM 638 N N . ALA A 1 89 ? -20.888 -1.967 9.508 1.00 82.31 89 ALA A N 1
ATOM 639 C CA . ALA A 1 89 ? -21.364 -3.209 10.109 1.00 82.31 89 ALA A CA 1
ATOM 640 C C . ALA A 1 89 ? -21.399 -3.152 11.646 1.00 82.31 89 ALA A C 1
ATOM 642 O O . ALA A 1 89 ? -22.249 -3.785 12.269 1.00 82.31 89 ALA A O 1
ATOM 643 N N . LEU A 1 90 ? -20.491 -2.389 12.263 1.00 81.62 90 LEU A N 1
ATOM 644 C CA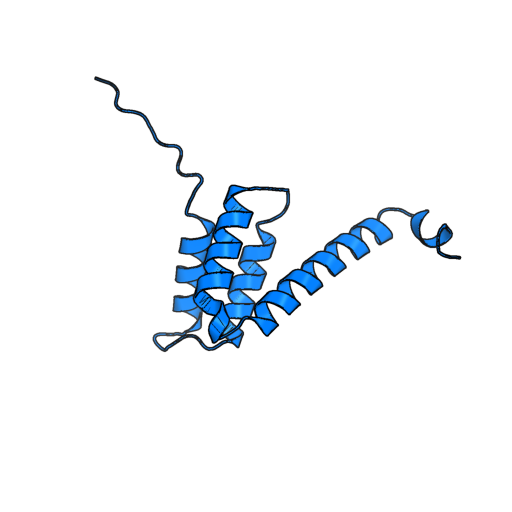 . LEU A 1 90 ? -20.415 -2.220 13.718 1.00 81.62 90 LEU A CA 1
ATOM 645 C C . LEU A 1 90 ? -21.356 -1.129 14.260 1.00 81.62 90 LEU A C 1
ATOM 647 O O . LEU A 1 90 ? -21.516 -1.015 15.475 1.00 81.62 90 LEU A O 1
ATOM 651 N N . LEU A 1 91 ? -22.001 -0.349 13.387 1.00 78.12 91 LEU A N 1
ATOM 652 C CA . LEU A 1 91 ? -22.986 0.671 13.746 1.00 78.12 91 LEU A CA 1
ATOM 653 C C . LEU A 1 91 ? -24.388 0.219 13.296 1.00 78.12 91 LEU A C 1
ATOM 655 O O . LEU A 1 91 ? -24.801 0.545 12.182 1.00 78.12 91 LEU A O 1
ATOM 659 N N . PRO A 1 92 ? -25.171 -0.471 14.152 1.00 65.44 92 PRO A N 1
ATOM 660 C CA . PRO A 1 92 ? -26.469 -1.051 13.777 1.00 65.44 92 PRO A CA 1
ATOM 661 C C . PRO A 1 92 ? -27.538 -0.039 13.309 1.00 65.44 92 PRO A C 1
ATOM 663 O O . PRO A 1 92 ? -28.612 -0.449 12.882 1.00 65.44 92 PRO A O 1
ATOM 666 N N . GLY A 1 93 ? -27.263 1.271 13.354 1.00 62.84 93 GLY A N 1
ATOM 667 C CA . GLY A 1 93 ? -28.140 2.332 12.844 1.00 62.84 93 GLY A CA 1
ATOM 668 C C . GLY A 1 93 ? -27.687 3.004 11.541 1.00 62.84 93 GLY A C 1
ATOM 669 O O . GLY A 1 93 ? -28.431 3.820 11.008 1.00 62.84 93 GLY A O 1
ATOM 670 N N . ALA A 1 94 ? -26.500 2.702 11.004 1.00 61.00 94 ALA A N 1
ATOM 671 C CA . ALA A 1 94 ? -25.978 3.420 9.836 1.00 61.00 94 ALA A CA 1
ATOM 672 C C . ALA A 1 94 ? -26.719 3.062 8.528 1.00 61.00 94 ALA A C 1
ATOM 674 O O . ALA A 1 94 ? -26.863 3.916 7.655 1.00 61.00 94 ALA A O 1
ATOM 675 N N . LEU A 1 95 ? -27.272 1.842 8.415 1.00 58.91 95 LEU A N 1
ATOM 676 C CA . LEU A 1 95 ? -28.097 1.427 7.264 1.00 58.91 95 LEU A CA 1
ATOM 677 C C . LEU A 1 95 ? -29.397 2.233 7.121 1.00 58.91 95 LEU A C 1
ATOM 679 O O . LEU A 1 95 ? -29.899 2.368 6.011 1.00 58.91 95 LEU A O 1
ATOM 683 N N . LEU A 1 96 ? -29.922 2.785 8.218 1.00 57.78 96 LEU A N 1
ATOM 684 C CA . LEU A 1 96 ? -31.169 3.557 8.228 1.00 57.78 96 LEU A CA 1
ATOM 685 C C . LEU A 1 96 ? -31.013 4.985 7.682 1.00 57.78 96 LEU A C 1
ATOM 687 O O . LEU A 1 96 ? -32.018 5.639 7.454 1.00 57.78 96 LEU A O 1
ATOM 691 N N . LEU A 1 97 ? -29.788 5.483 7.475 1.00 57.66 97 LEU A N 1
ATOM 692 C CA . LEU A 1 97 ? -29.546 6.819 6.903 1.00 57.66 97 LEU A CA 1
ATOM 693 C C . LEU A 1 97 ? -29.465 6.823 5.367 1.00 57.66 97 LEU A C 1
ATOM 695 O O . LEU A 1 97 ? -29.366 7.889 4.766 1.00 57.66 97 LEU A O 1
ATOM 699 N N . PHE A 1 98 ? -29.480 5.644 4.742 1.00 59.84 98 PHE A N 1
ATOM 700 C CA . PHE A 1 98 ? -29.428 5.469 3.286 1.00 59.84 98 PHE A CA 1
ATOM 701 C C . PHE A 1 98 ? -30.711 4.830 2.714 1.00 59.84 98 PHE A C 1
ATOM 703 O O . PHE A 1 98 ? -30.729 4.457 1.541 1.00 59.84 98 PHE A O 1
ATOM 710 N N . LEU A 1 99 ? -31.766 4.719 3.533 1.00 56.44 99 LEU A N 1
ATOM 711 C CA . LEU A 1 99 ? -33.139 4.327 3.182 1.00 56.44 99 LEU A CA 1
ATOM 712 C C . LEU A 1 99 ? -34.083 5.496 3.472 1.00 56.44 99 LEU A C 1
ATOM 714 O O . LEU A 1 99 ? -35.012 5.698 2.661 1.00 56.44 99 LEU A O 1
#

pLDDT: mean 86.08, std 17.62, range [37.72, 98.75]

Organism: Sorghum bicolor (NCBI:txid4558)

Secondary structure (DSSP, 8-state):
---------SSHHHHHHHHHHHHHHTTSPPPHHHHHHHHHHHHTT-SS--HHHHHHHHHHHHHTHHHHHHHHHHHHHHHHHHHHHHHHHH-TTGGGG--

Foldseek 3Di:
DDDDDDDPLADPLLVQLVVQQCVVCVNHDRALVSLLVSLLVLVVVPPDPDVRSVVSSVVSLVVCVVGHVVSNVVSVVVVVVVVVVVVCVVDPCNVVVVD

InterPro domains:
  IPR008942 ENTH/VHS [G3DSA:1.25.40.90] (28-85)
  IPR008942 ENTH/VHS [SSF48464] (33-83)
  IPR045154 Protein PCF11-like [PTHR15921] (34-83)

Sequence (99 aa):
MAGAAASPVGGHVVERFRSRLREEAGGGEPGAAAVVRVYAEALRELTFNCKPVITELTIIAGQHAALAARGIADAVCARVAEVVLLLFALLPGALLLFL